Protein AF-A0A7J4NNX6-F1 (afdb_monomer_lite)

Foldseek 3Di:
DCALLLVLVCLQCVQPDHDPLSVVLSVVVCVLLVHDPVVSVVSVVVVVVVGDPDGPDDRPSSVVSVVSVVLCVVCPPPNLLLLLLQQLQQLLVVDADPQLLVVLLVNCVSRPNNVSNPCSNPPPDPRPNDDDHGPSCVVSCVSSVD

Secondary structure (DSSP, 8-state):
---HHHHHHHHHTTTS---HHHHHHHHHHHHHTT--HHHHHHHHHHHHTTS-SS-----TTHHHHHHHHHHHHTTTTTTHHHHHHHHHHHHHHH---HHHHHHHHHHHHTTT-HHHHHHHHHS-----S-----GGGHHHHHHHT-

Structure (mmCIF, N/CA/C/O backbone):
data_AF-A0A7J4NNX6-F1
#
_entry.id   AF-A0A7J4NNX6-F1
#
loop_
_atom_site.group_PDB
_atom_site.id
_atom_site.type_symbol
_atom_site.label_atom_id
_atom_site.label_alt_id
_atom_site.label_comp_id
_atom_site.label_asym_id
_atom_site.label_entity_id
_atom_site.label_seq_id
_atom_site.pdbx_PDB_ins_code
_atom_site.Cartn_x
_atom_site.Cartn_y
_atom_site.Cartn_z
_atom_site.occupancy
_atom_site.B_iso_or_equiv
_atom_site.auth_seq_id
_atom_site.auth_comp_id
_atom_site.auth_asym_id
_atom_site.auth_atom_id
_atom_site.pdbx_PDB_model_num
ATOM 1 N N . MET A 1 1 ? 6.235 -9.649 5.463 1.00 65.38 1 MET A N 1
ATOM 2 C CA . MET A 1 1 ? 4.936 -8.942 5.375 1.00 65.38 1 MET A CA 1
ATOM 3 C C . MET A 1 1 ? 4.868 -8.393 3.970 1.00 65.38 1 MET A C 1
ATOM 5 O O . MET A 1 1 ? 5.878 -7.864 3.534 1.00 65.38 1 MET A O 1
ATOM 9 N N . VAL A 1 2 ? 3.760 -8.551 3.250 1.00 82.25 2 VAL A N 1
ATOM 10 C CA . VAL A 1 2 ? 3.642 -7.905 1.935 1.00 82.25 2 VAL A CA 1
ATOM 11 C C . VAL A 1 2 ? 3.446 -6.415 2.192 1.00 82.25 2 VAL A C 1
ATOM 13 O O . VAL A 1 2 ? 2.540 -6.063 2.935 1.00 82.25 2 VAL A O 1
ATOM 16 N N . HIS A 1 3 ? 4.307 -5.553 1.659 1.00 91.19 3 HIS A N 1
ATOM 17 C CA . HIS A 1 3 ? 4.112 -4.107 1.736 1.00 91.19 3 HIS A CA 1
ATOM 18 C C . HIS A 1 3 ? 3.301 -3.637 0.517 1.00 91.19 3 HIS A C 1
ATOM 20 O O . HIS A 1 3 ? 3.480 -4.201 -0.567 1.00 91.19 3 HIS A O 1
ATOM 26 N N . PRO A 1 4 ? 2.462 -2.588 0.614 1.00 92.69 4 PRO A N 1
ATOM 27 C CA . PRO A 1 4 ? 1.759 -2.040 -0.552 1.00 92.69 4 PRO A CA 1
ATOM 28 C C . PRO A 1 4 ? 2.667 -1.632 -1.714 1.00 92.69 4 PRO A C 1
ATOM 30 O O . PRO A 1 4 ? 2.272 -1.706 -2.876 1.00 92.69 4 PRO A O 1
ATOM 33 N N . TYR A 1 5 ? 3.907 -1.254 -1.409 1.00 95.94 5 TYR A N 1
ATOM 34 C CA . TYR A 1 5 ? 4.933 -1.000 -2.418 1.00 95.94 5 TYR A CA 1
ATOM 35 C C . TYR A 1 5 ? 5.349 -2.262 -3.178 1.00 95.94 5 TYR A C 1
ATOM 37 O O . TYR A 1 5 ? 5.483 -2.230 -4.397 1.00 95.94 5 TYR A O 1
ATOM 45 N N . SER A 1 6 ? 5.484 -3.394 -2.483 1.00 95.25 6 SER A N 1
ATOM 46 C CA . SER A 1 6 ? 5.827 -4.688 -3.084 1.00 95.25 6 SER A CA 1
ATOM 47 C C . SER A 1 6 ? 4.751 -5.183 -4.059 1.00 95.25 6 SER A C 1
ATOM 49 O O . SER A 1 6 ? 5.066 -5.887 -5.020 1.00 95.25 6 SER A O 1
ATOM 51 N N . ILE A 1 7 ? 3.487 -4.788 -3.863 1.00 94.56 7 ILE A N 1
ATOM 52 C CA . ILE A 1 7 ? 2.421 -5.008 -4.855 1.00 94.56 7 ILE A CA 1
ATOM 53 C C . ILE A 1 7 ? 2.692 -4.185 -6.117 1.00 94.56 7 ILE A C 1
ATOM 55 O O . ILE A 1 7 ? 2.659 -4.731 -7.217 1.00 94.56 7 ILE A O 1
ATOM 59 N N . GLY A 1 8 ? 3.019 -2.899 -5.964 1.00 95.94 8 GLY A N 1
ATOM 60 C CA . GLY A 1 8 ? 3.409 -2.044 -7.085 1.00 95.94 8 GLY A CA 1
ATOM 61 C C . GLY A 1 8 ? 4.613 -2.592 -7.855 1.00 95.94 8 GLY A C 1
ATOM 62 O O . GLY A 1 8 ? 4.577 -2.641 -9.084 1.00 95.94 8 GLY A O 1
ATOM 63 N N . LEU A 1 9 ? 5.635 -3.091 -7.149 1.00 96.38 9 LEU A N 1
ATOM 64 C CA . LEU A 1 9 ? 6.766 -3.795 -7.765 1.00 96.38 9 LEU A CA 1
ATOM 65 C C . LEU A 1 9 ? 6.292 -4.989 -8.595 1.00 96.38 9 LEU A C 1
ATOM 67 O O . LEU A 1 9 ? 6.644 -5.090 -9.765 1.00 96.38 9 LEU A O 1
ATOM 71 N N . SER A 1 10 ? 5.419 -5.825 -8.032 1.00 95.19 10 SER A N 1
ATOM 72 C CA . SER A 1 10 ? 4.874 -6.997 -8.729 1.00 95.19 10 SER A CA 1
ATOM 73 C C . SER A 1 10 ? 4.102 -6.627 -10.001 1.00 95.19 10 SER A C 1
ATOM 75 O O . SER A 1 10 ? 4.159 -7.360 -10.984 1.00 95.19 10 SER A O 1
ATOM 77 N N . TYR A 1 11 ? 3.401 -5.488 -10.020 1.00 96.19 11 TYR A N 1
ATOM 78 C CA . TYR A 1 11 ? 2.772 -4.989 -11.244 1.00 96.19 11 TYR A CA 1
ATOM 79 C C . TYR A 1 11 ? 3.802 -4.479 -12.251 1.00 96.19 11 TYR A C 1
ATOM 81 O O . TYR A 1 11 ? 3.765 -4.890 -13.412 1.00 96.19 11 TYR A O 1
ATOM 89 N N . GLY A 1 12 ? 4.721 -3.614 -11.812 1.00 95.88 12 GLY A N 1
ATOM 90 C CA . GLY A 1 12 ? 5.732 -2.993 -12.668 1.00 95.88 12 GLY A CA 1
ATOM 91 C C . GLY A 1 12 ? 6.652 -4.006 -13.349 1.00 95.88 12 GLY A C 1
ATOM 92 O O . GLY A 1 12 ? 6.961 -3.830 -14.521 1.00 95.88 12 GLY A O 1
ATOM 93 N N . TRP A 1 13 ? 7.007 -5.078 -12.639 1.00 95.38 13 TRP A N 1
ATOM 94 C CA . TRP A 1 13 ? 7.892 -6.158 -13.089 1.00 95.38 13 TRP A CA 1
ATOM 95 C C . TRP A 1 13 ? 7.148 -7.412 -13.576 1.00 95.38 13 TRP A C 1
ATOM 97 O O . TRP A 1 13 ? 7.749 -8.473 -13.702 1.00 95.38 13 TRP A O 1
ATOM 107 N N . SER A 1 14 ? 5.843 -7.328 -13.850 1.00 94.06 14 SER A N 1
ATOM 108 C CA . SER A 1 14 ? 5.016 -8.512 -14.154 1.00 94.06 14 SER A CA 1
ATOM 109 C C . SER A 1 14 ? 5.424 -9.308 -15.403 1.00 94.06 14 SER A C 1
ATOM 111 O O . SER A 1 14 ? 5.048 -10.474 -15.516 1.00 94.06 14 SER A O 1
ATOM 113 N N . ASP A 1 15 ? 6.175 -8.711 -16.332 1.00 92.94 15 ASP A N 1
ATOM 114 C CA . ASP A 1 15 ? 6.773 -9.391 -17.488 1.00 92.94 15 ASP A CA 1
ATOM 115 C C . ASP A 1 15 ? 8.294 -9.564 -17.359 1.00 92.94 15 ASP A C 1
ATOM 117 O O . ASP A 1 15 ? 8.994 -9.722 -18.352 1.00 92.94 15 ASP A O 1
ATOM 121 N N . ASP A 1 16 ? 8.809 -9.531 -16.135 1.00 92.19 16 ASP A N 1
ATOM 122 C CA . ASP A 1 16 ? 10.220 -9.616 -15.779 1.00 92.19 16 ASP A CA 1
ATOM 123 C C . ASP A 1 16 ? 11.096 -8.447 -16.264 1.00 92.19 16 ASP A C 1
ATOM 125 O O . ASP A 1 16 ? 12.327 -8.530 -16.232 1.00 92.19 16 ASP A O 1
ATOM 129 N N . ALA A 1 17 ? 10.504 -7.344 -16.724 1.00 92.88 17 ALA A N 1
ATOM 130 C CA . ALA A 1 17 ? 11.225 -6.150 -17.151 1.00 92.88 17 ALA A CA 1
ATOM 131 C C . ALA A 1 17 ? 10.567 -4.876 -16.619 1.00 92.88 17 ALA A C 1
ATOM 133 O O . ALA A 1 17 ? 9.361 -4.817 -16.411 1.00 92.88 17 ALA A O 1
ATOM 134 N N . LEU A 1 18 ? 11.372 -3.827 -16.455 1.00 94.06 18 LEU A N 1
ATOM 135 C CA . LEU A 1 18 ? 10.916 -2.498 -16.067 1.00 94.06 18 LEU A CA 1
ATOM 136 C C . LEU A 1 18 ? 11.451 -1.478 -17.069 1.00 94.06 18 LEU A C 1
ATOM 138 O O . LEU A 1 18 ? 12.654 -1.412 -17.317 1.00 94.06 18 LEU A O 1
ATOM 142 N N . ASN A 1 19 ? 10.557 -0.681 -17.647 1.00 93.81 19 ASN A N 1
ATOM 143 C CA . ASN A 1 19 ? 10.930 0.426 -18.525 1.00 93.81 19 ASN A CA 1
ATOM 144 C C . ASN A 1 19 ? 11.010 1.754 -17.747 1.00 93.81 19 ASN A C 1
ATOM 146 O O . ASN A 1 19 ? 10.667 1.825 -16.567 1.00 93.81 19 ASN A O 1
ATOM 150 N N . GLU A 1 20 ? 11.470 2.815 -18.416 1.00 96.50 20 GLU A N 1
ATOM 151 C CA . GLU A 1 20 ? 11.619 4.153 -17.822 1.00 96.50 20 GLU A CA 1
ATOM 152 C C . GLU A 1 20 ? 10.315 4.659 -17.191 1.00 96.50 20 GLU A C 1
ATOM 154 O O . GLU A 1 20 ? 10.315 5.221 -16.097 1.00 96.50 20 GLU A O 1
ATOM 159 N N . GLU A 1 21 ? 9.186 4.419 -17.854 1.00 96.81 21 GLU A N 1
ATOM 160 C CA . GLU A 1 21 ? 7.887 4.833 -17.344 1.00 96.81 21 GLU A CA 1
ATOM 161 C C . GLU A 1 21 ? 7.509 4.072 -16.063 1.00 96.81 21 GLU A C 1
ATOM 163 O O . GLU A 1 21 ? 7.118 4.689 -15.074 1.00 96.81 21 GLU A O 1
ATOM 168 N N . GLY A 1 22 ? 7.697 2.750 -16.041 1.00 96.94 22 GLY A N 1
ATOM 169 C CA . GLY A 1 22 ? 7.500 1.924 -14.852 1.00 96.94 22 GLY A CA 1
ATOM 170 C C . GLY A 1 22 ? 8.390 2.360 -13.688 1.00 96.94 22 GLY A C 1
ATOM 171 O O . GLY A 1 22 ? 7.914 2.457 -12.559 1.00 96.94 22 GLY A O 1
ATOM 172 N N . HIS A 1 23 ? 9.652 2.703 -13.957 1.00 96.56 23 HIS A N 1
ATOM 173 C CA . HIS A 1 23 ? 10.555 3.257 -12.945 1.00 96.56 23 HIS A CA 1
ATOM 174 C C . HIS A 1 23 ? 10.026 4.576 -12.361 1.00 96.56 23 HIS A C 1
ATOM 176 O O . HIS A 1 23 ? 9.995 4.749 -11.141 1.00 96.56 23 HIS A O 1
ATOM 182 N N . ASN A 1 24 ? 9.548 5.486 -13.212 1.00 98.00 24 ASN A N 1
ATOM 183 C CA . ASN A 1 24 ? 8.965 6.751 -12.766 1.00 98.00 24 ASN A CA 1
ATOM 184 C C . ASN A 1 24 ? 7.693 6.544 -11.928 1.00 98.00 24 ASN A C 1
ATOM 186 O O . ASN A 1 24 ? 7.515 7.212 -10.911 1.00 98.00 24 ASN A O 1
ATOM 190 N N . LEU A 1 25 ? 6.845 5.583 -12.298 1.00 98.31 25 LEU A N 1
ATOM 191 C CA . LEU A 1 25 ? 5.662 5.220 -11.517 1.00 98.31 25 LEU A CA 1
ATOM 192 C C . LEU A 1 25 ? 6.027 4.604 -10.158 1.00 98.31 25 LEU A C 1
ATOM 194 O O . LEU A 1 25 ? 5.386 4.914 -9.159 1.00 98.31 25 LEU A O 1
ATOM 198 N N . LEU A 1 26 ? 7.082 3.788 -10.070 1.00 98.00 26 LEU A N 1
ATOM 199 C CA . LEU A 1 26 ? 7.571 3.279 -8.783 1.00 98.00 26 LEU A CA 1
ATOM 200 C C . LEU A 1 26 ? 8.121 4.399 -7.887 1.00 98.00 26 LEU A C 1
ATOM 202 O O . LEU A 1 26 ? 7.911 4.358 -6.675 1.00 98.00 26 LEU A O 1
ATOM 206 N N . ASN A 1 27 ? 8.768 5.420 -8.462 1.00 97.25 27 ASN A N 1
ATOM 207 C CA . ASN A 1 27 ? 9.159 6.626 -7.720 1.00 97.25 27 ASN A CA 1
ATOM 208 C C . ASN A 1 27 ? 7.922 7.362 -7.179 1.00 97.25 27 ASN A C 1
ATOM 210 O O . ASN A 1 27 ? 7.883 7.737 -6.009 1.00 97.25 27 ASN A O 1
ATOM 214 N N . GLN A 1 28 ? 6.896 7.538 -8.017 1.00 97.44 28 GLN A N 1
ATOM 215 C CA . GLN A 1 28 ? 5.631 8.159 -7.620 1.00 97.44 28 GLN A CA 1
ATOM 216 C C . GLN A 1 28 ? 4.948 7.377 -6.493 1.00 97.44 28 GLN A C 1
ATOM 218 O O . GLN A 1 28 ? 4.545 7.978 -5.503 1.00 97.44 28 GLN A O 1
ATOM 223 N N . LEU A 1 29 ? 4.879 6.047 -6.598 1.00 97.44 29 LEU A N 1
ATOM 224 C CA . LEU A 1 29 ? 4.291 5.193 -5.568 1.00 97.44 29 LEU A CA 1
ATOM 225 C C . LEU A 1 29 ? 5.054 5.279 -4.239 1.00 97.44 29 LEU A C 1
ATOM 227 O O . LEU A 1 29 ? 4.425 5.365 -3.188 1.00 97.44 29 LEU A O 1
ATOM 231 N N . ALA A 1 30 ? 6.391 5.271 -4.266 1.00 96.50 30 ALA A N 1
ATOM 232 C CA . ALA A 1 30 ? 7.198 5.412 -3.052 1.00 96.50 30 ALA A CA 1
ATOM 233 C C . ALA A 1 30 ? 6.921 6.748 -2.345 1.00 96.50 30 ALA A C 1
ATOM 235 O O . ALA A 1 30 ? 6.713 6.767 -1.132 1.00 96.50 30 ALA A O 1
ATOM 236 N N . ASN A 1 31 ? 6.841 7.838 -3.117 1.00 95.31 31 ASN A N 1
ATOM 237 C CA . ASN A 1 31 ? 6.501 9.164 -2.603 1.00 95.31 31 ASN A CA 1
ATOM 238 C C . ASN A 1 31 ? 5.079 9.211 -2.038 1.00 95.31 31 ASN A C 1
ATOM 240 O O . ASN A 1 31 ? 4.879 9.748 -0.952 1.00 95.31 31 ASN A O 1
ATOM 244 N N . LEU A 1 32 ? 4.107 8.633 -2.753 1.00 95.31 32 LEU A N 1
ATOM 245 C CA . LEU A 1 32 ? 2.715 8.569 -2.313 1.00 95.31 32 LEU A CA 1
ATOM 246 C C . LEU A 1 32 ? 2.607 7.845 -0.970 1.00 95.31 32 LEU A C 1
ATOM 248 O O . LEU A 1 32 ? 1.950 8.340 -0.069 1.00 95.31 32 LEU A O 1
ATOM 252 N N . LEU A 1 33 ? 3.300 6.716 -0.808 1.00 94.38 33 LEU A N 1
ATOM 253 C CA . LEU A 1 33 ? 3.277 5.911 0.416 1.00 94.38 33 LEU A CA 1
ATOM 254 C C . LEU A 1 33 ? 4.215 6.427 1.526 1.00 94.38 33 LEU A C 1
ATOM 256 O O . LEU A 1 33 ? 4.233 5.847 2.609 1.00 94.38 33 LEU A O 1
ATOM 260 N N . GLY A 1 34 ? 4.999 7.481 1.274 1.00 93.38 34 GLY A N 1
ATOM 261 C CA . GLY A 1 34 ? 5.937 8.048 2.249 1.00 93.38 34 GLY A CA 1
ATOM 262 C C . GLY A 1 34 ? 7.083 7.107 2.642 1.00 93.38 34 GLY A C 1
ATOM 263 O O . GLY A 1 34 ? 7.519 7.121 3.791 1.00 93.38 34 GLY A O 1
ATOM 264 N N . ILE A 1 35 ? 7.552 6.266 1.717 1.00 93.56 35 ILE A N 1
ATOM 265 C CA . ILE A 1 35 ? 8.597 5.268 1.985 1.00 93.56 35 ILE A CA 1
ATOM 266 C C . ILE A 1 35 ? 9.973 5.914 1.844 1.00 93.56 35 ILE A C 1
ATOM 268 O O . ILE A 1 35 ? 10.266 6.537 0.826 1.00 93.56 35 ILE A O 1
ATOM 272 N N . GLU A 1 36 ? 10.839 5.717 2.837 1.00 92.94 36 GLU A N 1
ATOM 273 C CA . GLU A 1 36 ? 12.224 6.186 2.761 1.00 92.94 36 GLU A CA 1
ATOM 274 C C . GLU A 1 36 ? 13.085 5.343 1.813 1.00 92.94 36 GLU A C 1
ATOM 276 O O . GLU A 1 36 ? 12.892 4.131 1.685 1.00 92.94 36 GLU A O 1
ATOM 281 N N . ASP A 1 37 ? 14.106 5.970 1.225 1.00 94.12 37 ASP A N 1
ATOM 282 C CA . ASP A 1 37 ? 15.000 5.352 0.236 1.00 94.12 37 ASP A CA 1
ATOM 283 C C . ASP A 1 37 ? 15.596 4.017 0.710 1.00 94.12 37 ASP A C 1
ATOM 285 O O . ASP A 1 37 ? 15.616 3.048 -0.043 1.00 94.12 37 ASP A O 1
ATOM 289 N N . SER A 1 38 ? 16.014 3.927 1.977 1.00 94.62 38 SER A N 1
ATOM 290 C CA . SER A 1 38 ? 16.590 2.695 2.542 1.00 94.62 38 SER A CA 1
ATOM 291 C C . SER A 1 38 ? 15.590 1.534 2.616 1.00 94.62 38 SER A C 1
ATOM 293 O O . SER A 1 38 ? 15.940 0.378 2.383 1.00 94.62 38 SER A O 1
ATOM 295 N N . MET A 1 39 ? 14.326 1.831 2.924 1.00 93.12 39 MET A N 1
ATOM 296 C CA . MET A 1 39 ? 13.264 0.828 2.986 1.00 93.12 39 MET A CA 1
ATOM 297 C C . MET A 1 39 ? 12.812 0.427 1.583 1.00 93.12 39 MET A C 1
ATOM 299 O O . MET A 1 39 ? 12.543 -0.745 1.325 1.00 93.12 39 MET A O 1
ATOM 303 N N . ARG A 1 40 ? 12.779 1.391 0.664 1.00 95.00 40 ARG A N 1
ATOM 304 C CA . ARG A 1 40 ? 12.530 1.136 -0.748 1.00 95.00 40 ARG A CA 1
ATOM 305 C C . ARG A 1 40 ? 13.586 0.207 -1.346 1.00 95.00 40 ARG A C 1
ATOM 307 O O . ARG A 1 40 ? 13.211 -0.784 -1.966 1.00 95.00 40 ARG A O 1
ATOM 314 N N . GLU A 1 41 ? 14.869 0.492 -1.132 1.00 95.88 41 GLU A N 1
ATOM 315 C CA . GLU A 1 41 ? 15.983 -0.343 -1.601 1.00 95.88 41 GLU A CA 1
ATOM 316 C C . GLU A 1 41 ? 15.840 -1.784 -1.100 1.00 95.88 41 GLU A C 1
ATOM 318 O O . GLU A 1 41 ? 15.952 -2.728 -1.880 1.00 95.88 41 GLU A O 1
ATOM 323 N N . MET A 1 42 ? 15.503 -1.960 0.181 1.00 95.50 42 MET A N 1
ATOM 324 C CA . MET A 1 42 ? 15.248 -3.278 0.763 1.00 95.50 42 MET A CA 1
ATOM 325 C C . MET A 1 42 ? 14.127 -4.032 0.025 1.00 95.50 42 MET A C 1
ATOM 327 O O . MET A 1 42 ? 14.307 -5.204 -0.303 1.00 95.50 42 MET A O 1
ATOM 331 N N . PHE A 1 43 ? 12.990 -3.384 -0.261 1.00 95.38 43 PHE A N 1
ATOM 332 C CA . PHE A 1 43 ? 11.889 -4.021 -0.996 1.00 95.38 43 PHE A CA 1
ATOM 333 C C . PHE A 1 43 ? 12.250 -4.343 -2.447 1.00 95.38 43 PHE A C 1
ATOM 335 O O . PHE A 1 43 ? 11.865 -5.396 -2.954 1.00 95.38 43 PHE A O 1
ATOM 342 N N . GLU A 1 44 ? 12.971 -3.448 -3.122 1.00 95.62 44 GLU A N 1
ATOM 343 C CA . GLU A 1 44 ? 13.439 -3.678 -4.489 1.00 95.62 44 GLU A CA 1
ATOM 344 C C . GLU A 1 44 ? 14.414 -4.862 -4.533 1.00 95.62 44 GLU A C 1
ATOM 346 O O . GLU A 1 44 ? 14.256 -5.743 -5.374 1.00 95.62 44 GLU A O 1
ATOM 351 N N . MET A 1 45 ? 15.359 -4.948 -3.594 1.00 94.62 45 MET A N 1
ATOM 352 C CA . MET A 1 45 ? 16.277 -6.084 -3.482 1.00 94.62 45 MET A CA 1
ATOM 353 C C . MET A 1 45 ? 15.552 -7.405 -3.220 1.00 94.62 45 MET A C 1
ATOM 355 O O . MET A 1 45 ? 15.810 -8.380 -3.923 1.00 94.62 45 MET A O 1
ATOM 359 N N . GLU A 1 46 ? 14.632 -7.439 -2.250 1.00 94.69 46 GLU A N 1
ATOM 360 C CA . GLU A 1 46 ? 13.828 -8.634 -1.956 1.00 94.69 46 GLU A CA 1
ATOM 361 C C . GLU A 1 46 ? 13.060 -9.093 -3.202 1.00 94.69 46 GLU A C 1
ATOM 363 O O . GLU A 1 46 ? 12.999 -10.284 -3.500 1.00 94.69 46 GLU A O 1
ATOM 368 N N . HIS A 1 47 ? 12.522 -8.151 -3.981 1.00 93.81 47 HIS A N 1
ATOM 369 C CA . HIS A 1 47 ? 11.845 -8.469 -5.232 1.00 93.81 47 HIS A CA 1
ATOM 370 C C . HIS A 1 47 ? 12.806 -9.048 -6.279 1.00 93.81 47 HIS A C 1
ATOM 372 O O . HIS A 1 47 ? 12.494 -10.069 -6.891 1.00 93.81 47 HIS A O 1
ATOM 378 N N . MET A 1 48 ? 13.992 -8.458 -6.449 1.00 91.88 48 MET A N 1
ATOM 379 C CA . MET A 1 48 ? 15.006 -8.929 -7.404 1.00 91.88 48 MET A CA 1
ATOM 380 C C . MET A 1 48 ? 15.460 -10.365 -7.132 1.00 91.88 48 MET A C 1
ATOM 382 O O . MET A 1 48 ? 15.731 -11.104 -8.075 1.00 91.88 48 MET A O 1
ATOM 386 N N . GLU A 1 49 ? 15.497 -10.797 -5.869 1.00 92.94 49 GLU A N 1
ATOM 387 C CA . GLU A 1 49 ? 15.817 -12.186 -5.511 1.00 92.94 49 GLU A CA 1
ATOM 388 C C . GLU A 1 49 ? 14.776 -13.199 -6.019 1.00 92.94 49 GLU A C 1
ATOM 390 O O . GLU A 1 49 ? 15.084 -14.383 -6.165 1.00 92.94 49 GLU A O 1
ATOM 395 N N . THR A 1 50 ? 13.555 -12.746 -6.320 1.00 90.00 50 THR A N 1
ATOM 396 C CA . THR A 1 50 ? 12.480 -13.589 -6.869 1.00 90.00 50 THR A CA 1
ATOM 397 C C . THR A 1 50 ? 12.473 -13.658 -8.396 1.00 90.00 50 THR A C 1
ATOM 399 O O . THR A 1 50 ? 11.774 -14.497 -8.969 1.00 90.00 50 THR A O 1
ATOM 402 N N . MET A 1 51 ? 13.262 -12.808 -9.056 1.00 89.44 51 MET A N 1
ATOM 403 C CA . MET A 1 51 ? 13.253 -12.647 -10.506 1.00 89.44 51 MET A CA 1
ATOM 404 C C . MET A 1 51 ? 14.015 -13.765 -11.226 1.00 89.44 51 MET A C 1
ATOM 406 O O . MET A 1 51 ? 15.015 -14.286 -10.717 1.00 89.44 51 MET A O 1
ATOM 410 N N . PRO A 1 52 ? 13.606 -14.130 -12.453 1.00 89.62 52 PRO A N 1
ATOM 411 C CA . PRO A 1 52 ? 14.379 -15.050 -13.269 1.00 89.62 52 PRO A CA 1
ATOM 412 C C . PRO A 1 52 ? 15.727 -14.437 -13.668 1.00 89.62 52 PRO A C 1
ATOM 414 O O . PRO A 1 52 ? 15.852 -13.245 -13.936 1.00 89.62 52 PRO A O 1
ATOM 417 N N . ALA A 1 53 ? 16.745 -15.292 -13.804 1.00 86.75 53 ALA A N 1
ATOM 418 C CA . ALA A 1 53 ? 18.096 -14.873 -14.192 1.00 86.75 53 ALA A CA 1
ATOM 419 C C . ALA A 1 53 ? 18.181 -14.261 -15.605 1.00 86.75 53 ALA A C 1
ATOM 421 O O . ALA A 1 53 ? 19.146 -13.569 -15.924 1.00 86.75 53 ALA A O 1
ATOM 422 N N . ILE A 1 54 ? 17.205 -14.552 -16.470 1.00 85.19 54 ILE A N 1
ATOM 423 C CA . ILE A 1 54 ? 17.121 -14.017 -17.829 1.00 85.19 54 ILE A CA 1
ATOM 424 C C . ILE A 1 54 ? 15.715 -13.459 -18.024 1.00 85.19 54 ILE A C 1
ATOM 426 O O . ILE A 1 54 ? 14.753 -14.219 -18.102 1.00 85.19 54 ILE A O 1
ATOM 430 N N . SER A 1 55 ? 15.623 -12.138 -18.149 1.00 85.19 55 SER A N 1
ATOM 431 C CA . SER A 1 55 ? 14.391 -11.451 -18.532 1.00 85.19 55 SER A CA 1
ATOM 432 C C . SER A 1 55 ? 14.159 -11.548 -20.042 1.00 85.19 55 SER A C 1
ATOM 434 O O . SER A 1 55 ? 15.107 -11.502 -20.832 1.00 85.19 55 SER A O 1
ATOM 436 N N . GLN A 1 56 ? 12.898 -11.688 -20.449 1.00 86.06 56 GLN A N 1
ATOM 437 C CA . GLN A 1 56 ? 12.443 -11.565 -21.843 1.00 86.06 56 GLN A CA 1
ATOM 438 C C . GLN A 1 56 ? 11.367 -10.475 -21.999 1.00 86.06 56 GLN A C 1
ATOM 440 O O . GLN A 1 56 ? 10.741 -10.370 -23.054 1.00 86.06 56 GLN A O 1
ATOM 445 N N . GLY A 1 57 ? 11.141 -9.688 -20.946 1.00 88.12 57 GLY A N 1
ATOM 446 C CA . GLY A 1 57 ? 10.108 -8.665 -20.892 1.00 88.12 57 GLY A CA 1
ATOM 447 C C . GLY A 1 57 ? 10.446 -7.392 -21.642 1.00 88.12 57 GLY A C 1
ATOM 448 O O . GLY A 1 57 ? 11.588 -7.138 -22.027 1.00 88.12 57 GLY A O 1
ATOM 449 N N . ILE A 1 58 ? 9.426 -6.550 -21.784 1.00 89.25 58 ILE A N 1
ATOM 450 C CA . ILE A 1 58 ? 9.529 -5.203 -22.356 1.00 89.25 58 ILE A CA 1
ATOM 451 C C . ILE A 1 58 ? 9.006 -4.110 -21.405 1.00 89.25 58 ILE A C 1
ATOM 453 O O . ILE A 1 58 ? 9.008 -2.931 -21.764 1.00 89.25 58 ILE A O 1
ATOM 457 N N . GLY A 1 59 ? 8.545 -4.475 -20.206 1.00 90.56 59 GLY A N 1
ATOM 458 C CA . GLY A 1 59 ? 7.934 -3.561 -19.242 1.00 90.56 59 GLY A CA 1
ATOM 459 C C . GLY A 1 59 ? 6.447 -3.332 -19.505 1.00 90.56 59 GLY A C 1
ATOM 460 O O . GLY A 1 59 ? 5.942 -2.223 -19.319 1.00 90.56 59 GLY A O 1
ATOM 461 N N . ALA A 1 60 ? 5.727 -4.356 -19.970 1.00 92.25 60 ALA A N 1
ATOM 462 C CA . ALA A 1 60 ? 4.288 -4.279 -20.239 1.00 92.25 60 ALA A CA 1
ATOM 463 C C . ALA A 1 60 ? 3.442 -4.072 -18.961 1.00 92.25 60 ALA A C 1
ATOM 465 O O . ALA A 1 60 ? 2.309 -3.580 -19.032 1.00 92.25 60 ALA A O 1
ATOM 466 N N . GLY A 1 61 ? 4.015 -4.382 -17.791 1.00 93.94 61 GLY A N 1
ATOM 467 C CA . GLY A 1 61 ? 3.403 -4.212 -16.470 1.00 93.94 61 GLY A CA 1
ATOM 468 C C . GLY A 1 61 ? 3.062 -2.772 -16.072 1.00 93.94 61 GLY A C 1
ATOM 469 O O . GLY A 1 61 ? 2.278 -2.540 -15.149 1.00 93.94 61 GLY A O 1
ATOM 470 N N . VAL A 1 62 ? 3.583 -1.790 -16.811 1.00 95.94 62 VAL A N 1
ATOM 471 C CA . VAL A 1 62 ? 3.380 -0.356 -16.564 1.00 95.94 62 VAL A CA 1
ATOM 472 C C . VAL A 1 62 ? 1.902 0.050 -16.481 1.00 95.94 62 VAL A C 1
ATOM 474 O O . VAL A 1 62 ? 1.527 0.892 -15.668 1.00 95.94 62 VAL A O 1
ATOM 477 N N . SER A 1 63 ? 1.039 -0.586 -17.277 1.00 95.56 63 SER A N 1
ATOM 478 C CA . SER A 1 63 ? -0.401 -0.300 -17.300 1.00 95.56 63 SER A CA 1
ATOM 479 C C . SER A 1 63 ? -1.099 -0.687 -15.990 1.00 95.56 63 SER A C 1
ATOM 481 O O . SER A 1 63 ? -1.874 0.105 -15.451 1.00 95.56 63 SER A O 1
ATOM 483 N N . ALA A 1 64 ? -0.779 -1.863 -15.444 1.00 96.44 64 ALA A N 1
ATOM 484 C CA . ALA A 1 64 ? -1.315 -2.337 -14.171 1.00 96.44 64 ALA A CA 1
ATOM 485 C C . ALA A 1 64 ? -0.799 -1.492 -12.999 1.00 96.44 64 ALA A C 1
ATOM 487 O O . ALA A 1 64 ? -1.584 -1.077 -12.148 1.00 96.44 64 ALA A O 1
ATOM 488 N N . LEU A 1 65 ? 0.499 -1.163 -12.998 1.00 97.81 65 LEU A N 1
ATOM 489 C CA . LEU A 1 65 ? 1.093 -0.290 -11.985 1.00 97.81 65 LEU A CA 1
ATOM 490 C C . LEU A 1 65 ? 0.432 1.094 -11.979 1.00 97.81 65 LEU A C 1
ATOM 492 O O . LEU A 1 65 ? 0.082 1.610 -10.920 1.00 97.81 65 LEU A O 1
ATOM 496 N N . ARG A 1 66 ? 0.208 1.680 -13.160 1.00 97.88 66 ARG A N 1
ATOM 497 C CA . ARG A 1 66 ? -0.471 2.973 -13.282 1.00 97.88 66 ARG A CA 1
ATOM 498 C C . ARG A 1 66 ? -1.889 2.921 -12.717 1.00 97.88 66 ARG A C 1
ATOM 500 O O . ARG A 1 66 ? -2.265 3.820 -11.976 1.00 97.88 66 ARG A O 1
ATOM 507 N N . SER A 1 67 ? -2.653 1.877 -13.040 1.00 96.75 67 SER A N 1
ATOM 508 C CA . SER A 1 67 ? -4.011 1.703 -12.513 1.00 96.75 67 SER A CA 1
ATOM 509 C C . SER A 1 67 ? -4.018 1.595 -10.989 1.00 96.75 67 SER A C 1
ATOM 511 O O . SER A 1 67 ? -4.874 2.187 -10.344 1.00 96.75 67 SER A O 1
ATOM 513 N N . TYR A 1 68 ? -3.056 0.872 -10.415 1.00 96.38 68 TYR A N 1
ATOM 514 C CA . TYR A 1 68 ? -2.916 0.738 -8.967 1.00 96.38 68 TYR A CA 1
ATOM 515 C C . TYR A 1 68 ? -2.600 2.076 -8.282 1.00 96.38 68 TYR A C 1
ATOM 517 O O . TYR A 1 68 ? -3.196 2.403 -7.260 1.00 96.38 68 TYR A O 1
ATOM 525 N N . ILE A 1 69 ? -1.704 2.879 -8.863 1.00 96.81 69 ILE A N 1
ATOM 526 C CA . ILE A 1 69 ? -1.390 4.220 -8.349 1.00 96.81 69 ILE A CA 1
ATOM 527 C C . ILE A 1 69 ? -2.609 5.141 -8.455 1.00 96.81 69 ILE A C 1
ATOM 529 O O . ILE A 1 69 ? -2.924 5.829 -7.495 1.00 96.81 69 ILE A O 1
ATOM 533 N N . GLN A 1 70 ? -3.321 5.121 -9.584 1.00 96.00 70 GLN A N 1
ATOM 534 C CA . GLN A 1 70 ? -4.520 5.941 -9.779 1.00 96.00 70 GLN A CA 1
ATOM 535 C C . GLN A 1 70 ? -5.645 5.585 -8.801 1.00 96.00 70 GLN A C 1
ATOM 537 O O . GLN A 1 70 ? -6.328 6.483 -8.316 1.00 96.00 70 GLN A O 1
ATOM 542 N N . ASP A 1 71 ? -5.829 4.297 -8.496 1.00 94.62 71 ASP A N 1
ATOM 543 C CA . ASP A 1 71 ? -6.772 3.861 -7.463 1.00 94.62 71 ASP A CA 1
ATOM 544 C C . ASP A 1 71 ? -6.371 4.419 -6.093 1.00 94.62 71 ASP A C 1
ATOM 546 O O . ASP A 1 71 ? -7.197 5.029 -5.419 1.00 94.62 71 ASP A O 1
ATOM 550 N N . LEU A 1 72 ? -5.092 4.311 -5.718 1.00 94.44 72 LEU 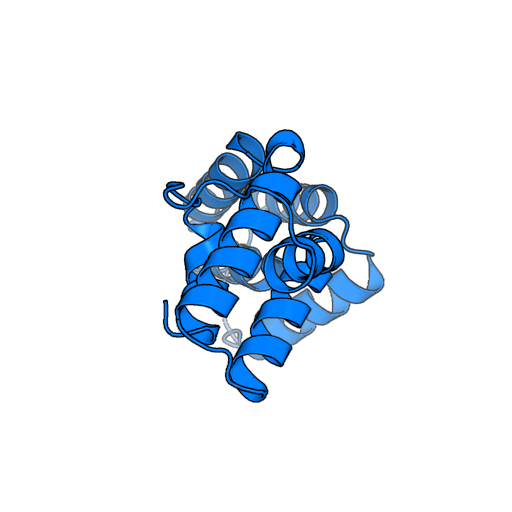A N 1
ATOM 551 C CA . LEU A 1 72 ? -4.581 4.879 -4.468 1.00 94.44 72 LEU A CA 1
ATOM 552 C C . LEU A 1 72 ? -4.784 6.394 -4.389 1.00 94.44 72 LEU A C 1
ATOM 554 O O . LEU A 1 72 ? -5.320 6.879 -3.400 1.00 94.44 72 LEU A O 1
ATOM 558 N N . GLU A 1 73 ? -4.410 7.138 -5.427 1.00 95.00 73 GLU A N 1
ATOM 559 C CA . GLU A 1 73 ? -4.545 8.601 -5.476 1.00 95.0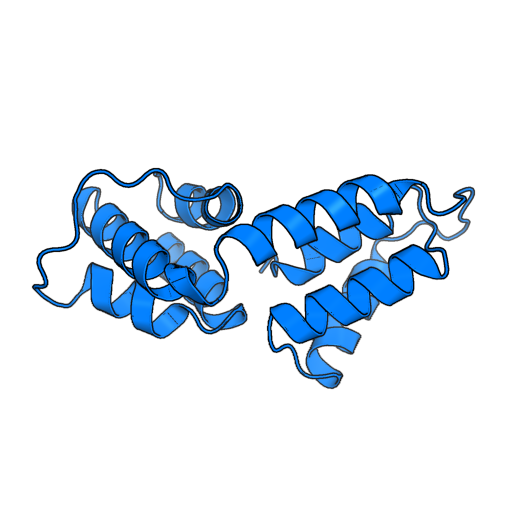0 73 GLU A CA 1
ATOM 560 C C . GLU A 1 73 ? -6.001 9.079 -5.419 1.00 95.00 73 GLU A C 1
ATOM 562 O O . GLU A 1 73 ? -6.253 10.234 -5.080 1.00 95.00 73 GLU A O 1
ATOM 567 N N . SER A 1 74 ? -6.970 8.217 -5.746 1.00 94.25 74 SER A N 1
ATOM 568 C CA . SER A 1 74 ? -8.388 8.588 -5.727 1.00 94.25 74 SER A CA 1
ATOM 569 C C . SER A 1 74 ? -8.956 8.792 -4.318 1.00 94.25 74 SER A C 1
ATOM 571 O O . SER A 1 74 ? -9.961 9.484 -4.177 1.00 94.25 74 SER A O 1
ATOM 573 N N . TRP A 1 75 ? -8.315 8.222 -3.291 1.00 92.75 75 TRP A N 1
ATOM 574 C CA . TRP A 1 75 ? -8.765 8.298 -1.894 1.00 92.75 75 TRP A CA 1
ATOM 575 C C . TRP A 1 75 ? -7.633 8.591 -0.898 1.00 92.75 75 TRP A C 1
ATOM 577 O O . TRP A 1 75 ? -7.888 9.091 0.197 1.00 92.75 75 TRP A O 1
ATOM 587 N N . PHE A 1 76 ? -6.377 8.281 -1.226 1.00 92.00 76 PHE A N 1
ATOM 588 C CA . PHE A 1 76 ? -5.217 8.499 -0.363 1.00 92.00 76 PHE A CA 1
ATOM 589 C C . PHE A 1 76 ? -4.437 9.746 -0.811 1.00 92.00 76 PHE A C 1
ATOM 591 O O . PHE A 1 76 ? -4.104 9.859 -1.991 1.00 92.00 76 PHE A O 1
ATOM 598 N N . PRO A 1 77 ? -4.079 10.664 0.109 1.00 86.56 77 PRO A N 1
ATOM 599 C CA . PRO A 1 77 ? -4.156 10.533 1.570 1.00 86.56 77 PRO A CA 1
ATOM 600 C C . PRO A 1 77 ? -5.462 11.029 2.213 1.00 86.56 77 PRO A C 1
ATOM 602 O O . PRO A 1 77 ? -5.689 10.746 3.390 1.00 86.56 77 PRO A O 1
ATOM 605 N N . ASP A 1 78 ? -6.308 11.745 1.471 1.00 90.50 78 ASP A N 1
ATOM 606 C CA . ASP A 1 78 ? -7.392 12.569 2.028 1.00 90.50 78 ASP A CA 1
ATOM 607 C C . ASP A 1 78 ? -8.432 11.776 2.844 1.00 90.50 78 ASP A C 1
ATOM 609 O O . ASP A 1 78 ? -8.836 12.202 3.929 1.00 90.50 78 ASP A O 1
ATOM 613 N N . GLU A 1 79 ? -8.829 10.595 2.369 1.00 92.94 79 GLU A N 1
ATOM 614 C CA . GLU A 1 79 ? -9.836 9.726 2.999 1.00 92.94 79 GLU A CA 1
ATOM 615 C C . GLU A 1 79 ? -9.204 8.539 3.749 1.00 92.94 79 GLU A C 1
ATOM 617 O O . GLU A 1 79 ? -9.883 7.777 4.448 1.00 92.94 79 GLU A O 1
ATOM 622 N N . GLY A 1 80 ? -7.880 8.380 3.662 1.00 92.94 80 GLY A N 1
ATOM 623 C CA . GLY A 1 80 ? -7.195 7.172 4.116 1.00 92.94 80 GLY A CA 1
ATOM 624 C C . GLY A 1 80 ? -7.329 6.896 5.610 1.00 92.94 80 GLY A C 1
ATOM 625 O O . GLY A 1 80 ? -7.586 5.759 6.013 1.00 92.94 80 GLY A O 1
ATOM 626 N N . GLU A 1 81 ? -7.232 7.926 6.454 1.00 94.25 81 GLU A N 1
ATOM 627 C CA . GLU A 1 81 ? -7.439 7.750 7.894 1.00 94.25 81 GLU A CA 1
ATOM 628 C C . GLU A 1 81 ? -8.886 7.374 8.241 1.00 94.25 81 GLU A C 1
ATOM 630 O O . GLU A 1 81 ? -9.125 6.653 9.214 1.00 94.25 81 GLU A O 1
ATOM 635 N N . GLN A 1 82 ? -9.867 7.882 7.489 1.00 92.81 82 GLN A N 1
ATOM 636 C CA . GLN A 1 82 ? -11.274 7.555 7.707 1.00 92.81 82 GLN A CA 1
ATOM 637 C C . GLN A 1 82 ? -11.514 6.076 7.392 1.00 92.81 82 GLN A C 1
ATOM 639 O O . GLN A 1 82 ? -11.985 5.346 8.265 1.00 92.81 82 GLN A O 1
ATOM 644 N N . HIS A 1 83 ? -11.075 5.613 6.221 1.00 94.12 83 HIS A N 1
ATOM 645 C CA . HIS A 1 83 ? -11.145 4.203 5.836 1.00 94.12 83 HIS A CA 1
ATOM 646 C C . HIS A 1 83 ? -10.387 3.278 6.799 1.00 94.12 83 HIS A C 1
ATOM 648 O O . HIS A 1 83 ? -10.877 2.204 7.155 1.00 94.12 83 HIS A O 1
ATOM 654 N N . ALA A 1 84 ? -9.219 3.699 7.294 1.00 94.94 84 ALA A N 1
ATOM 655 C CA . ALA A 1 84 ? -8.473 2.940 8.292 1.00 94.94 84 ALA A CA 1
ATOM 656 C C . ALA A 1 84 ? -9.255 2.796 9.609 1.00 94.94 84 ALA A C 1
ATOM 658 O O . ALA A 1 84 ? -9.351 1.689 10.144 1.00 94.94 84 ALA A O 1
ATOM 659 N N . ARG A 1 85 ? -9.873 3.878 10.110 1.00 94.56 85 ARG A N 1
ATOM 660 C CA . ARG A 1 85 ? -10.756 3.818 11.293 1.00 94.56 85 ARG A CA 1
ATOM 661 C C . ARG A 1 85 ? -11.943 2.887 11.056 1.00 94.56 85 ARG A C 1
ATOM 663 O O . ARG A 1 85 ? -12.271 2.095 11.938 1.00 94.56 85 ARG A O 1
ATOM 670 N N . HIS A 1 86 ? -12.560 2.948 9.875 1.00 92.94 86 HIS A N 1
ATOM 671 C CA . HIS A 1 86 ? -13.644 2.042 9.484 1.00 92.94 86 HIS A CA 1
ATOM 672 C C . HIS A 1 86 ? -13.222 0.583 9.559 1.00 92.94 86 HIS A C 1
ATOM 674 O O . HIS A 1 86 ? -13.869 -0.189 10.263 1.00 92.94 86 HIS A O 1
ATOM 680 N N . LEU A 1 87 ? -12.097 0.217 8.939 1.00 94.00 87 LEU A N 1
ATOM 681 C CA . LEU A 1 87 ? -11.604 -1.155 9.009 1.00 94.00 87 LEU A CA 1
ATOM 682 C C . LEU A 1 87 ? -11.322 -1.586 10.454 1.00 94.00 87 LEU A C 1
ATOM 684 O O . LEU A 1 87 ? -11.691 -2.693 10.842 1.00 94.00 87 LEU A O 1
ATOM 688 N N . GLY A 1 88 ? -10.695 -0.722 11.259 1.00 94.19 88 GLY A N 1
ATOM 689 C CA . GLY A 1 88 ? -10.418 -1.003 12.670 1.00 94.19 88 GLY A CA 1
ATOM 690 C C . GLY A 1 88 ? -11.688 -1.300 13.464 1.00 94.19 88 GLY A C 1
ATOM 691 O O . GLY A 1 88 ? -11.726 -2.257 14.241 1.00 94.19 88 GLY A O 1
ATOM 692 N N . ARG A 1 89 ? -12.755 -0.532 13.214 1.00 92.81 89 ARG A N 1
ATOM 693 C CA . ARG A 1 89 ? -14.066 -0.759 13.824 1.00 92.81 89 ARG A CA 1
ATOM 694 C C . ARG A 1 89 ? -14.671 -2.091 13.386 1.00 92.81 89 ARG A C 1
ATOM 696 O O . ARG A 1 89 ? -15.075 -2.873 14.245 1.00 92.81 89 ARG A O 1
ATOM 703 N N . SER A 1 90 ? -14.686 -2.372 12.082 1.00 91.12 90 SER A N 1
ATOM 704 C CA . SER A 1 90 ? -15.206 -3.634 11.537 1.00 91.12 90 SER A CA 1
ATOM 705 C C . SER A 1 90 ? -14.467 -4.846 12.104 1.00 91.12 90 SER A C 1
ATOM 707 O O . SER A 1 90 ? -15.086 -5.854 12.434 1.00 91.12 90 SER A O 1
ATOM 709 N N . ALA A 1 91 ? -13.149 -4.732 12.280 1.00 91.81 91 ALA A N 1
ATOM 710 C CA . ALA A 1 91 ? -12.316 -5.778 12.858 1.00 91.81 91 ALA A CA 1
ATOM 711 C C . ALA A 1 91 ? -12.704 -6.097 14.313 1.00 91.81 91 ALA A C 1
ATOM 713 O O . ALA A 1 91 ? -12.741 -7.264 14.707 1.00 91.81 91 ALA A O 1
ATOM 714 N N . LEU A 1 92 ? -13.017 -5.070 15.114 1.00 90.81 92 LEU A N 1
ATOM 715 C CA . LEU A 1 92 ? -13.518 -5.265 16.474 1.00 90.81 92 LEU A CA 1
ATOM 716 C C . LEU A 1 92 ? -14.898 -5.941 16.469 1.00 90.81 92 LEU A C 1
ATOM 718 O O . LEU A 1 92 ? -15.127 -6.838 17.280 1.00 90.81 92 LEU A O 1
ATOM 722 N N . ASP A 1 93 ? -15.791 -5.533 15.564 1.00 89.25 93 ASP A N 1
ATOM 723 C CA . ASP A 1 93 ? -17.171 -6.029 15.507 1.00 89.25 93 ASP A CA 1
ATOM 724 C C . ASP A 1 93 ? -17.252 -7.537 15.176 1.00 89.25 93 ASP A C 1
ATOM 726 O O . ASP A 1 93 ? -18.131 -8.226 15.698 1.00 89.25 93 ASP A O 1
ATOM 730 N N . VAL A 1 94 ? -16.321 -8.079 14.378 1.00 88.75 94 VAL A N 1
ATOM 731 C CA . VAL A 1 94 ? -16.252 -9.529 14.070 1.00 88.75 94 VAL A CA 1
ATOM 732 C C . VAL A 1 94 ? -15.407 -10.344 15.054 1.00 88.75 94 VAL A C 1
ATOM 734 O O . VAL A 1 94 ? -15.490 -11.573 15.077 1.00 88.75 94 VAL A O 1
ATOM 737 N N . GLY A 1 95 ? -14.623 -9.671 15.897 1.00 88.38 95 GLY A N 1
ATOM 738 C CA . GLY A 1 95 ? -13.705 -10.287 16.847 1.00 88.38 95 GLY A CA 1
ATOM 739 C C . GLY A 1 95 ? -12.276 -10.414 16.311 1.00 88.38 95 GLY A C 1
ATOM 740 O O . GLY A 1 95 ? -12.017 -10.937 15.231 1.00 88.38 95 GLY A O 1
ATOM 741 N N . LEU A 1 96 ? -11.315 -9.968 17.123 1.00 89.06 96 LEU A N 1
ATOM 742 C CA . LEU A 1 96 ? -9.907 -9.887 16.744 1.00 89.06 96 LEU A CA 1
ATOM 743 C C . LEU A 1 96 ? -9.120 -11.129 17.163 1.00 89.06 96 LEU A C 1
ATOM 745 O O . LEU A 1 96 ? -9.047 -11.475 18.345 1.00 89.06 96 LEU A O 1
ATOM 749 N N . THR A 1 97 ? -8.418 -11.741 16.210 1.00 92.94 97 THR A N 1
ATOM 750 C CA . THR A 1 97 ? -7.332 -12.674 16.534 1.00 92.94 97 THR A CA 1
ATOM 751 C C . THR A 1 97 ? -6.033 -11.905 16.773 1.00 92.94 97 THR A C 1
ATOM 753 O O . THR A 1 97 ? -5.761 -10.884 16.141 1.00 92.94 97 THR A O 1
ATOM 756 N N . ARG A 1 98 ? -5.182 -12.404 17.678 1.00 92.75 98 ARG A N 1
ATOM 757 C CA . ARG A 1 98 ? -3.890 -11.763 17.978 1.00 92.75 98 ARG A CA 1
ATOM 758 C C . ARG A 1 98 ? -2.982 -11.670 16.748 1.00 92.75 98 ARG A C 1
ATOM 760 O O . ARG A 1 98 ? -2.266 -10.682 16.613 1.00 92.75 98 ARG A O 1
ATOM 767 N N . SER A 1 99 ? -2.957 -12.706 15.910 1.00 93.56 99 SER A N 1
ATOM 768 C CA . SER A 1 99 ? -2.146 -12.741 14.688 1.00 93.56 99 SER A CA 1
ATOM 769 C C . SER A 1 99 ? -2.706 -11.798 13.629 1.00 93.56 99 SER A C 1
ATOM 771 O O . SER A 1 99 ? -1.980 -10.914 13.185 1.00 93.56 99 SER A O 1
ATOM 773 N N . GLY A 1 100 ? -4.003 -11.904 13.319 1.00 93.94 100 GLY A N 1
ATOM 774 C CA . GLY A 1 100 ? -4.658 -11.060 12.319 1.00 93.94 100 GLY A CA 1
ATOM 775 C C . GLY A 1 100 ? -4.545 -9.575 12.647 1.00 93.94 100 GLY A C 1
ATOM 776 O O . GLY A 1 100 ? -4.168 -8.783 11.790 1.00 93.94 100 GLY A O 1
ATOM 777 N N . TRP A 1 101 ? -4.753 -9.203 13.917 1.00 95.38 101 TRP A N 1
ATOM 778 C CA . TRP A 1 101 ? -4.566 -7.822 14.365 1.00 95.38 101 TRP A CA 1
ATOM 779 C C . TRP A 1 101 ? -3.136 -7.324 14.151 1.00 95.38 101 TRP A C 1
ATOM 781 O O . TRP A 1 101 ? -2.940 -6.230 13.635 1.00 95.38 101 TRP A O 1
ATOM 791 N N . LYS A 1 102 ? -2.127 -8.114 14.544 1.00 95.38 102 LYS A N 1
ATOM 792 C CA . LYS A 1 102 ? -0.721 -7.716 14.397 1.00 95.38 102 LYS A CA 1
ATOM 793 C C . LYS A 1 102 ? -0.339 -7.511 12.938 1.00 95.38 102 LYS A C 1
ATOM 795 O O . LYS A 1 102 ? 0.335 -6.537 12.631 1.00 95.38 102 LYS A O 1
ATOM 800 N N . GLU A 1 103 ? -0.751 -8.421 12.063 1.00 95.00 103 GLU A N 1
ATOM 801 C CA . GLU A 1 103 ? -0.413 -8.353 10.642 1.00 95.00 103 GLU A CA 1
ATOM 802 C C . GLU A 1 103 ? -1.154 -7.203 9.948 1.00 95.00 103 GLU A C 1
ATOM 804 O O . GLU A 1 103 ? -0.529 -6.429 9.228 1.00 95.00 103 GLU A O 1
ATOM 809 N N . ALA A 1 104 ? -2.450 -7.020 10.226 1.00 95.00 104 ALA A N 1
ATOM 810 C CA . ALA A 1 104 ? -3.232 -5.917 9.669 1.00 95.00 104 ALA A CA 1
ATOM 811 C C . ALA A 1 104 ? -2.771 -4.547 10.191 1.00 95.00 104 ALA A C 1
ATOM 813 O O . ALA A 1 104 ? -2.667 -3.598 9.418 1.00 95.00 104 ALA A O 1
ATOM 814 N N . TYR A 1 105 ? -2.447 -4.437 11.484 1.00 95.81 105 TYR A N 1
ATOM 815 C CA . TYR A 1 105 ? -1.893 -3.206 12.049 1.00 95.81 105 TYR A CA 1
ATOM 816 C C . TYR A 1 105 ? -0.564 -2.854 11.385 1.00 95.81 105 TYR A C 1
ATOM 818 O O . TYR A 1 105 ? -0.366 -1.710 10.995 1.00 95.81 105 TYR A O 1
ATOM 826 N N . ALA A 1 106 ? 0.321 -3.835 11.212 1.00 94.62 106 ALA A N 1
ATOM 827 C CA . ALA A 1 106 ? 1.627 -3.598 10.621 1.00 94.62 106 ALA A CA 1
ATOM 828 C C . ALA A 1 106 ? 1.535 -3.247 9.119 1.00 94.62 106 ALA A C 1
ATOM 830 O O . ALA A 1 106 ? 2.283 -2.394 8.648 1.00 94.62 106 ALA A O 1
ATOM 831 N N . TRP A 1 107 ? 0.558 -3.809 8.393 1.00 94.75 107 TRP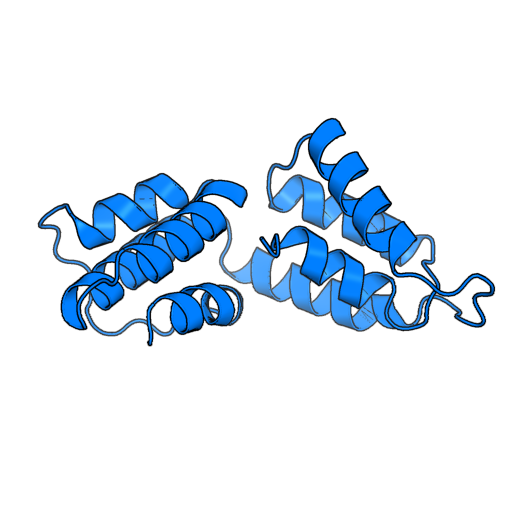 A N 1
ATOM 832 C CA . TRP A 1 107 ? 0.196 -3.357 7.042 1.00 94.75 107 TRP A CA 1
ATOM 833 C C . TRP A 1 107 ? -0.206 -1.877 7.021 1.00 94.75 107 TRP A C 1
ATOM 835 O O . TRP A 1 107 ? 0.294 -1.108 6.205 1.00 94.75 107 TRP A O 1
ATOM 845 N N . MET A 1 108 ? -1.097 -1.466 7.930 1.00 95.44 108 MET A N 1
ATOM 846 C CA . MET A 1 108 ? -1.559 -0.076 8.016 1.00 95.44 108 MET A CA 1
ATOM 847 C C . MET A 1 108 ? -0.446 0.877 8.446 1.00 95.44 108 MET A C 1
ATOM 849 O O . MET A 1 108 ? -0.356 1.994 7.948 1.00 95.44 108 MET A O 1
ATOM 853 N N . GLU A 1 109 ? 0.405 0.451 9.373 1.00 94.38 109 GLU A N 1
ATOM 854 C CA . GLU A 1 109 ? 1.555 1.221 9.840 1.00 94.38 109 GLU A CA 1
ATOM 855 C C . GLU A 1 109 ? 2.563 1.486 8.717 1.00 94.38 109 GLU A C 1
ATOM 857 O O . GLU A 1 109 ? 3.056 2.607 8.626 1.00 94.38 109 GLU A O 1
ATOM 862 N N . GLY A 1 110 ? 2.780 0.522 7.814 1.00 91.12 110 GLY A N 1
ATOM 863 C CA . GLY A 1 110 ? 3.669 0.676 6.655 1.00 91.12 110 GLY A CA 1
ATOM 864 C C . GLY A 1 110 ? 3.302 1.829 5.712 1.00 91.12 110 GLY A C 1
ATOM 865 O O . GLY A 1 110 ? 4.160 2.335 5.001 1.00 91.12 110 GLY A O 1
ATOM 866 N N . VAL A 1 111 ? 2.051 2.294 5.748 1.00 91.56 111 VAL A N 1
ATOM 867 C CA . VAL A 1 111 ? 1.567 3.437 4.951 1.00 91.56 111 VAL A CA 1
ATOM 868 C C . VAL A 1 111 ? 1.099 4.617 5.809 1.00 91.56 111 VAL A C 1
ATOM 870 O O . VAL A 1 111 ? 0.344 5.470 5.352 1.00 91.56 111 VAL A O 1
ATOM 873 N N . GLY A 1 112 ? 1.482 4.651 7.090 1.00 93.12 112 GLY A N 1
ATOM 874 C CA . GLY A 1 112 ? 1.132 5.739 8.011 1.00 93.12 112 GLY A CA 1
ATOM 875 C C . GLY A 1 112 ? -0.303 5.710 8.561 1.00 93.12 112 GLY A C 1
ATOM 876 O O . GLY A 1 112 ? -0.687 6.594 9.323 1.00 93.12 112 GLY A O 1
ATOM 877 N N . LEU A 1 113 ? -1.095 4.680 8.257 1.00 95.56 113 LEU A N 1
ATOM 878 C CA . LEU A 1 113 ? -2.494 4.541 8.685 1.00 95.56 113 L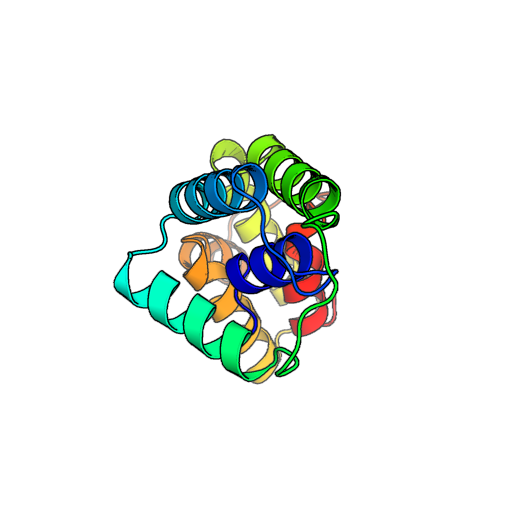EU A CA 1
ATOM 879 C C . LEU A 1 113 ? -2.674 3.759 9.999 1.00 95.56 113 LEU A C 1
ATOM 881 O O . LEU A 1 113 ? -3.790 3.664 10.516 1.00 95.56 113 LEU A O 1
ATOM 885 N N . GLY A 1 114 ? -1.596 3.215 10.573 1.00 95.44 114 GLY A N 1
ATOM 886 C CA . GLY A 1 114 ? -1.640 2.345 11.758 1.00 95.44 114 GLY A CA 1
ATOM 887 C C . GLY A 1 114 ? -2.353 2.973 12.960 1.00 95.44 114 GLY A C 1
ATOM 888 O O . GLY A 1 114 ? -3.195 2.334 13.596 1.00 95.44 114 GLY A O 1
ATOM 889 N N . ARG A 1 115 ? -2.097 4.260 13.232 1.00 95.62 115 ARG A N 1
ATOM 890 C CA . ARG A 1 115 ? -2.775 4.987 14.315 1.00 95.62 115 ARG A CA 1
ATOM 891 C C . ARG A 1 115 ? -4.281 5.067 14.081 1.00 95.62 115 ARG A C 1
ATOM 893 O O . ARG A 1 115 ? -5.042 4.718 14.976 1.00 95.62 115 ARG A O 1
ATOM 900 N N . ALA A 1 116 ? -4.709 5.519 12.905 1.00 95.00 116 ALA A N 1
ATOM 901 C CA . ALA A 1 116 ? -6.123 5.656 12.571 1.00 95.00 116 ALA A CA 1
ATOM 902 C C . ALA A 1 116 ? -6.843 4.296 12.638 1.00 95.00 116 ALA A C 1
ATOM 904 O O . ALA A 1 116 ? -7.915 4.187 13.232 1.00 95.00 116 ALA A O 1
ATOM 905 N N . PHE A 1 117 ? -6.205 3.236 12.141 1.00 95.62 117 PHE A N 1
ATOM 906 C CA . PHE A 1 117 ? -6.698 1.868 12.272 1.00 95.62 117 PHE A CA 1
ATOM 907 C C . PHE A 1 117 ? -6.887 1.438 13.739 1.00 95.62 117 PHE A C 1
ATOM 909 O O . PHE A 1 117 ? -7.955 0.952 14.114 1.00 95.62 117 PHE A O 1
ATOM 916 N N . ALA A 1 118 ? -5.898 1.687 14.605 1.00 95.50 118 ALA A N 1
ATOM 917 C CA . ALA A 1 118 ? -6.008 1.409 16.038 1.00 95.50 118 ALA A CA 1
ATOM 918 C C . ALA A 1 118 ? -7.082 2.258 16.738 1.00 95.50 118 ALA A C 1
ATOM 920 O O . ALA A 1 118 ? -7.804 1.748 17.595 1.00 95.50 118 ALA A O 1
ATOM 921 N N . GLU A 1 119 ? -7.222 3.535 16.373 1.00 94.38 119 GLU A N 1
ATOM 922 C CA . GLU A 1 119 ? -8.278 4.404 16.899 1.00 94.38 119 GLU A CA 1
ATOM 923 C C . GLU A 1 119 ? -9.668 3.840 16.588 1.00 94.38 119 GLU A C 1
ATOM 925 O O . GLU A 1 119 ? -10.516 3.819 17.475 1.00 94.38 119 GLU A O 1
ATOM 930 N N . GLY A 1 120 ? -9.892 3.336 15.371 1.00 92.69 120 GLY A N 1
ATOM 931 C CA . GLY A 1 120 ? -11.167 2.729 14.982 1.00 92.69 120 GLY A CA 1
ATOM 932 C C . GLY A 1 120 ? -11.545 1.490 15.797 1.00 92.69 120 GLY A C 1
ATOM 933 O O . GLY A 1 120 ? -12.718 1.292 16.112 1.00 92.69 120 GLY A O 1
ATOM 934 N N . ALA A 1 121 ? -10.553 0.677 16.170 1.00 92.62 121 ALA A N 1
ATOM 935 C CA . ALA A 1 121 ? -10.771 -0.522 16.974 1.00 92.62 121 ALA A CA 1
ATOM 936 C C . ALA A 1 121 ? -10.977 -0.215 18.464 1.00 92.62 121 ALA A C 1
ATOM 938 O O . ALA A 1 121 ? -11.779 -0.874 19.112 1.00 92.62 121 ALA A O 1
ATOM 939 N N . TRP A 1 122 ? -10.253 0.755 19.032 1.00 91.38 122 TRP A N 1
ATOM 940 C CA . TRP A 1 122 ? -10.179 0.917 20.493 1.00 91.38 122 TRP A CA 1
ATOM 941 C C . TRP A 1 122 ? -10.881 2.150 21.047 1.00 91.38 122 TRP A C 1
ATOM 943 O O . TRP A 1 122 ? -11.205 2.175 22.233 1.00 91.38 122 TRP A O 1
ATOM 953 N N . MET A 1 123 ? -11.090 3.187 20.238 1.00 85.50 123 MET A N 1
ATOM 954 C CA . MET A 1 123 ? -11.757 4.399 20.702 1.00 85.50 123 MET A CA 1
ATOM 955 C C . MET A 1 123 ? -13.251 4.315 20.402 1.00 85.50 123 MET A C 1
ATOM 957 O O . MET A 1 123 ? -13.654 4.060 19.269 1.00 85.50 123 MET A O 1
ATOM 961 N N . GLU A 1 124 ? -14.081 4.585 21.412 1.00 64.94 124 GLU A N 1
ATOM 962 C CA . GLU A 1 124 ? -15.522 4.795 21.241 1.00 64.94 124 GLU A CA 1
ATOM 963 C C . GLU A 1 124 ? -15.761 6.104 20.477 1.00 64.94 124 GLU A C 1
ATOM 965 O O . GLU A 1 124 ? -16.040 7.158 21.045 1.00 64.94 124 GLU A O 1
ATOM 970 N N . LYS A 1 125 ? -15.597 6.052 19.159 1.00 61.69 125 LYS A N 1
ATOM 971 C CA . LYS A 1 125 ? -16.105 7.060 18.234 1.00 61.69 125 LYS A CA 1
ATOM 972 C C . LYS A 1 125 ? -17.182 6.399 17.386 1.00 61.69 125 LYS A C 1
ATOM 974 O O . LYS A 1 125 ? -17.067 5.222 17.044 1.00 61.69 125 LYS A O 1
ATOM 979 N N . GLU A 1 126 ? -18.228 7.147 17.051 1.00 64.25 126 GLU A N 1
ATOM 980 C CA . GLU A 1 126 ? -19.209 6.715 16.056 1.00 64.25 126 GLU A CA 1
ATOM 981 C C . GLU A 1 126 ? -18.514 6.621 14.694 1.00 64.25 126 GLU A C 1
ATOM 983 O O . GLU A 1 126 ? -18.399 7.587 13.946 1.00 64.25 126 GLU A O 1
ATOM 988 N N . VAL A 1 127 ? -17.976 5.444 14.404 1.00 66.62 127 VAL A N 1
ATOM 989 C CA . VAL A 1 127 ? -17.449 5.085 13.095 1.00 66.62 127 VAL A CA 1
ATOM 990 C C . VAL A 1 127 ? -18.604 4.444 12.326 1.00 66.62 127 VAL A C 1
ATOM 992 O O . VAL A 1 127 ? -19.263 3.540 12.846 1.00 66.62 127 VAL A O 1
ATOM 995 N N . ALA A 1 128 ? -18.902 4.948 11.123 1.00 67.94 128 ALA A N 1
ATOM 996 C CA . ALA A 1 128 ? -20.006 4.423 10.316 1.00 67.94 128 ALA A CA 1
ATOM 997 C C . ALA A 1 128 ? -19.822 2.915 10.070 1.00 67.94 128 ALA A C 1
ATOM 999 O O . ALA A 1 128 ? -18.713 2.461 9.822 1.00 67.94 128 ALA A O 1
ATOM 1000 N N . ARG A 1 129 ? -20.895 2.126 10.178 1.00 63.31 129 ARG A N 1
ATOM 1001 C CA . ARG A 1 129 ? -20.796 0.655 10.126 1.00 63.31 129 ARG A CA 1
ATOM 1002 C C . ARG A 1 129 ? -20.709 0.096 8.706 1.00 63.31 129 ARG A C 1
ATOM 1004 O O . ARG A 1 129 ? -20.121 -0.961 8.529 1.00 63.31 129 ARG A O 1
ATOM 1011 N N . ASP A 1 130 ? -21.232 0.835 7.731 1.00 64.50 130 ASP A N 1
ATOM 1012 C CA . ASP A 1 130 ? -21.155 0.502 6.311 1.00 64.50 130 ASP A CA 1
ATOM 1013 C C . ASP A 1 130 ? -20.289 1.543 5.601 1.00 64.50 130 ASP A C 1
ATOM 1015 O O . ASP A 1 130 ? -20.618 2.731 5.563 1.00 64.50 130 ASP A O 1
ATOM 1019 N N . CYS A 1 131 ? -19.156 1.096 5.068 1.00 71.31 131 CYS A N 1
ATOM 1020 C CA . CYS A 1 131 ? -18.295 1.880 4.196 1.00 71.31 131 CYS A CA 1
ATOM 1021 C C . CYS A 1 131 ? -17.717 0.939 3.139 1.00 71.31 131 CYS A C 1
ATOM 1023 O O . CYS A 1 131 ? -17.084 -0.066 3.478 1.00 71.31 131 CYS A O 1
ATOM 1025 N N . ASP A 1 132 ? -17.937 1.268 1.868 1.00 83.94 132 ASP A N 1
ATOM 1026 C CA . ASP A 1 132 ? -17.255 0.606 0.763 1.00 83.94 132 ASP A CA 1
ATOM 1027 C C . ASP A 1 132 ? -15.778 1.009 0.810 1.00 83.94 132 ASP A C 1
ATOM 1029 O O . ASP A 1 132 ? -15.396 2.107 0.412 1.00 83.94 132 ASP A O 1
ATOM 1033 N N . LEU A 1 133 ? -14.950 0.135 1.386 1.00 90.44 133 LEU A N 1
ATOM 1034 C CA . LEU A 1 133 ? -13.509 0.360 1.471 1.00 90.44 133 LEU A CA 1
ATOM 1035 C C . LEU A 1 133 ? -12.836 0.072 0.116 1.00 90.44 133 LEU A C 1
ATOM 1037 O O . LEU A 1 133 ? -13.141 -0.978 -0.465 1.00 90.44 133 LEU A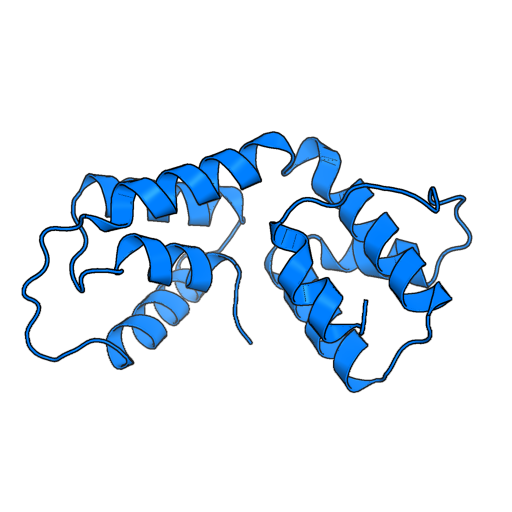 O 1
ATOM 1041 N N . PRO A 1 134 ? -11.869 0.907 -0.317 1.00 91.81 134 PRO A N 1
ATOM 1042 C CA . PRO A 1 134 ? -11.083 0.694 -1.535 1.00 91.81 134 PRO A CA 1
ATOM 1043 C C . PRO A 1 134 ? -10.414 -0.685 -1.610 1.00 91.81 134 PRO A C 1
ATOM 1045 O O . PRO A 1 134 ? -10.155 -1.323 -0.581 1.00 91.81 134 PRO A O 1
ATOM 1048 N N . GLU A 1 135 ? -10.059 -1.130 -2.821 1.00 90.56 135 GLU A N 1
ATOM 1049 C CA . GLU A 1 135 ? -9.452 -2.452 -3.044 1.00 90.56 135 GLU A CA 1
ATOM 1050 C C . GLU A 1 135 ? -8.139 -2.650 -2.279 1.00 90.56 135 GLU A C 1
ATOM 1052 O O . GLU A 1 135 ? -7.842 -3.765 -1.841 1.00 90.56 135 GLU A O 1
ATOM 1057 N N . PHE A 1 136 ? -7.400 -1.567 -2.026 1.00 91.69 136 PHE A N 1
ATOM 1058 C CA . PHE A 1 136 ? -6.238 -1.549 -1.137 1.00 91.69 136 PHE A CA 1
ATOM 1059 C C . PHE A 1 136 ? -6.486 -2.268 0.202 1.00 91.69 136 PHE A C 1
ATOM 1061 O O . PHE A 1 136 ? -5.620 -2.986 0.710 1.00 91.69 136 PHE A O 1
ATOM 1068 N N . PHE A 1 137 ? -7.687 -2.126 0.771 1.00 92.94 137 PHE A N 1
ATOM 1069 C CA . PHE A 1 137 ? -8.044 -2.703 2.066 1.00 92.94 137 PHE A CA 1
ATOM 1070 C C . PHE A 1 137 ? -8.374 -4.204 1.994 1.00 92.94 137 PHE A C 1
ATOM 1072 O O . PHE A 1 137 ? -8.549 -4.831 3.038 1.00 92.94 137 PHE A O 1
ATOM 1079 N N . ASN A 1 138 ? -8.419 -4.825 0.811 1.00 92.94 138 ASN A N 1
ATOM 1080 C CA . ASN A 1 138 ? -8.719 -6.255 0.672 1.00 92.94 138 ASN A CA 1
ATOM 1081 C C . ASN A 1 138 ? -7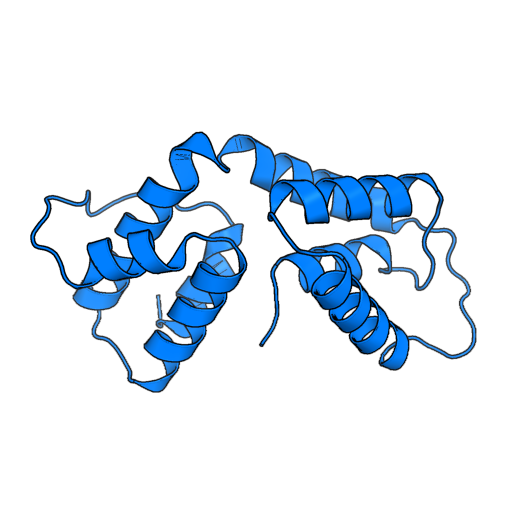.679 -7.149 1.361 1.00 92.94 138 ASN A C 1
ATOM 1083 O O . ASN A 1 138 ? -8.042 -8.152 1.979 1.00 92.94 138 ASN A O 1
ATOM 1087 N N . HIS A 1 139 ? -6.393 -6.782 1.309 1.00 92.31 139 HIS A N 1
ATOM 1088 C CA . HIS A 1 139 ? -5.351 -7.528 2.016 1.00 92.31 139 HIS A CA 1
ATOM 1089 C C . HIS A 1 139 ? -5.547 -7.492 3.542 1.00 92.31 139 HIS A C 1
ATOM 1091 O O . HIS A 1 139 ? -5.690 -8.562 4.139 1.00 92.31 139 HIS A O 1
ATOM 1097 N N . PRO A 1 140 ? -5.630 -6.318 4.200 1.00 93.19 140 PRO A N 1
ATOM 1098 C CA . PRO A 1 140 ? -5.846 -6.274 5.641 1.00 93.19 140 PRO A CA 1
ATOM 1099 C C . PRO A 1 140 ? -7.225 -6.808 6.066 1.00 93.19 140 PRO A C 1
ATOM 1101 O O . PRO A 1 140 ? -7.303 -7.424 7.125 1.00 93.19 140 PRO A O 1
ATOM 1104 N N . LYS A 1 141 ? -8.285 -6.699 5.246 1.00 93.81 141 LYS A N 1
ATOM 1105 C CA . LYS A 1 141 ? -9.573 -7.386 5.496 1.00 93.81 141 LYS A CA 1
ATOM 1106 C C . LYS A 1 141 ? -9.391 -8.898 5.634 1.00 93.81 141 LYS A C 1
ATOM 1108 O O . LYS A 1 141 ? -9.790 -9.478 6.642 1.00 93.81 141 LYS A O 1
ATOM 1113 N N . LYS A 1 142 ? -8.681 -9.522 4.688 1.00 93.50 142 LYS A N 1
ATOM 1114 C CA . LYS A 1 142 ? -8.401 -10.964 4.717 1.00 93.50 142 LYS A CA 1
ATOM 1115 C C . LYS A 1 142 ? -7.639 -11.386 5.977 1.00 93.50 142 LYS A C 1
ATOM 1117 O O . LYS A 1 142 ? -7.942 -12.433 6.544 1.00 93.50 142 LYS A O 1
ATOM 1122 N N . LEU A 1 143 ? -6.671 -10.582 6.427 1.00 93.50 143 LEU A N 1
ATOM 1123 C CA . LEU A 1 143 ? -5.919 -10.837 7.666 1.00 93.50 143 LEU A CA 1
ATOM 1124 C C . LEU A 1 143 ? -6.816 -10.806 8.913 1.00 93.50 143 LEU A C 1
ATOM 1126 O O . LEU A 1 143 ? -6.558 -11.514 9.887 1.00 93.50 143 LEU A O 1
ATOM 1130 N N . LEU A 1 144 ? -7.874 -9.998 8.874 1.00 93.19 144 LEU A N 1
ATOM 1131 C CA . LEU A 1 144 ? -8.847 -9.826 9.951 1.00 93.19 144 LEU A CA 1
ATOM 1132 C C . LEU A 1 144 ? -10.008 -10.830 9.890 1.00 93.19 144 LEU A C 1
ATOM 1134 O O . LEU A 1 144 ? -10.785 -10.898 10.837 1.00 93.19 144 LEU A O 1
ATOM 1138 N N . GLY A 1 145 ? -10.115 -11.621 8.818 1.00 90.00 145 GLY A N 1
ATOM 1139 C CA . GLY A 1 145 ? -11.249 -12.522 8.595 1.00 90.00 145 GLY A CA 1
ATOM 1140 C C . GLY A 1 145 ? -12.537 -11.802 8.176 1.00 90.00 145 GLY A C 1
ATOM 1141 O O . GLY A 1 145 ? -13.619 -12.322 8.446 1.00 90.00 145 GLY A O 1
ATOM 1142 N N . LEU A 1 146 ? -12.402 -10.622 7.558 1.00 88.31 146 LEU A N 1
ATOM 1143 C CA . LEU A 1 146 ? -13.476 -9.818 6.962 1.00 88.31 146 LEU A CA 1
ATOM 1144 C C . LEU A 1 146 ? -13.669 -10.130 5.474 1.00 88.31 146 LEU A C 1
ATOM 1146 O O . LEU A 1 146 ? -12.664 -10.468 4.803 1.00 88.31 146 LEU A O 1
#

pLDDT: mean 91.65, std 7.34, range [61.69, 98.31]

Radius of gyration: 16.43 Å; chains: 1; bounding box: 39×28×44 Å

Sequence (146 aa):
MVHPYSIGLSYGWSDDALNEEGHNLLNQLANLLGIEDSMREMFEMEHMETMPAISQGIGAGVSALRSYIQDLESWFPDEGEQHARHLGRSALDVGLTRSGWKEAYAWMEGVGLGRAFAEGAWMEKEVARDCDLPEFFNHPKKLLGL